Protein AF-A0A7D6Z0X8-F1 (afdb_monomer)

Secondary structure (DSSP, 8-state):
-----S-EEEEHHHHHHHHHHT--SEEEEE------HHHHHHH-SPPPPEEEEEE-SBTTTSSEEE-TT--EEE-HHHHHHHHHHT-TTS---PPP-

Mean predicted aligned error: 4.99 Å

Solvent-accessible surface area (backbone atoms only — not comparable to full-atom values): 6100 Å² total; per-residue (Å²): 135,88,72,76,74,79,74,46,74,41,46,46,70,56,52,51,49,41,59,73,74,60,58,45,22,60,46,79,43,85,58,92,85,82,75,55,76,72,49,56,72,68,59,81,60,86,76,77,62,57,24,31,46,43,71,74,25,45,43,92,78,28,36,26,10,49,45,99,85,58,46,83,33,63,31,71,72,50,47,54,54,41,55,75,74,57,54,81,89,58,91,81,76,83,86,78,134

Structure (mmCIF, N/CA/C/O backbone):
data_AF-A0A7D6Z0X8-F1
#
_entry.id   AF-A0A7D6Z0X8-F1
#
loop_
_atom_site.group_PDB
_atom_site.id
_atom_site.type_symbol
_atom_site.label_atom_id
_atom_site.label_alt_id
_atom_site.label_comp_id
_atom_site.label_asym_id
_atom_site.label_entity_id
_atom_site.label_seq_id
_atom_site.pdbx_PDB_ins_code
_atom_site.Cartn_x
_atom_site.Cartn_y
_atom_site.Cartn_z
_atom_site.occupancy
_atom_site.B_iso_or_equiv
_atom_site.auth_seq_id
_atom_site.auth_comp_id
_atom_site.auth_asym_id
_atom_site.auth_atom_id
_atom_site.pdbx_PDB_model_num
ATOM 1 N N . MET A 1 1 ? 13.963 17.928 9.088 1.00 40.84 1 MET A N 1
ATOM 2 C CA . MET A 1 1 ? 14.533 16.568 9.061 1.00 40.84 1 MET A CA 1
ATOM 3 C C . MET A 1 1 ? 13.412 15.693 8.537 1.00 40.84 1 MET A C 1
ATOM 5 O O . MET A 1 1 ? 12.514 15.378 9.299 1.00 40.84 1 MET A O 1
ATOM 9 N N . GLU A 1 2 ? 13.346 15.491 7.222 1.00 47.72 2 GLU A N 1
ATOM 10 C CA . GLU A 1 2 ? 12.235 14.753 6.606 1.00 47.72 2 GLU A CA 1
ATOM 11 C C . GLU A 1 2 ? 12.575 13.269 6.640 1.00 47.72 2 GLU A C 1
ATOM 13 O O . GLU A 1 2 ? 13.382 12.776 5.856 1.00 47.72 2 GLU A O 1
ATOM 18 N N . THR A 1 3 ? 12.048 12.566 7.633 1.00 44.00 3 THR A N 1
ATOM 19 C CA . THR A 1 3 ? 12.148 11.111 7.713 1.00 44.00 3 THR A CA 1
ATOM 20 C C . THR A 1 3 ? 11.095 10.508 6.790 1.00 44.00 3 THR A C 1
ATOM 22 O O . THR A 1 3 ? 9.906 10.614 7.062 1.00 44.00 3 THR A O 1
ATOM 25 N N . SER A 1 4 ? 11.523 9.872 5.697 1.00 59.34 4 SER A N 1
ATOM 26 C CA . SER A 1 4 ? 10.664 9.203 4.706 1.00 59.34 4 SER A CA 1
ATOM 27 C C . SER A 1 4 ? 10.198 7.807 5.149 1.00 59.34 4 SER A C 1
ATOM 29 O O . SER A 1 4 ? 10.003 6.929 4.309 1.00 59.34 4 SER A O 1
ATOM 31 N N . THR A 1 5 ? 10.091 7.567 6.457 1.00 68.44 5 THR A N 1
ATOM 32 C CA . THR A 1 5 ? 9.750 6.255 7.012 1.00 68.44 5 THR A CA 1
ATOM 33 C C . THR A 1 5 ? 8.403 6.334 7.718 1.00 68.44 5 THR A C 1
ATOM 35 O O . THR A 1 5 ? 8.242 7.206 8.573 1.00 68.44 5 THR A O 1
ATOM 38 N N . PRO A 1 6 ? 7.472 5.414 7.418 1.00 78.12 6 PRO A N 1
ATOM 39 C CA . PRO A 1 6 ? 7.592 4.284 6.491 1.00 78.12 6 PRO A CA 1
ATOM 40 C C . PRO A 1 6 ? 7.189 4.652 5.050 1.00 78.12 6 PRO A C 1
ATOM 42 O O . PRO A 1 6 ? 6.275 5.440 4.820 1.00 78.12 6 PRO A O 1
ATOM 45 N N . CYS A 1 7 ? 7.872 4.055 4.068 1.00 84.12 7 CYS A N 1
ATOM 46 C CA . CYS A 1 7 ? 7.556 4.185 2.645 1.00 84.12 7 CYS A CA 1
ATOM 47 C C . CYS A 1 7 ? 7.252 2.801 2.067 1.00 84.12 7 CYS A C 1
ATOM 49 O O . CYS A 1 7 ? 8.077 1.891 2.171 1.00 84.12 7 CYS A O 1
ATOM 51 N N . PHE A 1 8 ? 6.075 2.650 1.459 1.00 91.81 8 PHE A N 1
ATOM 52 C CA . PHE A 1 8 ? 5.622 1.396 0.864 1.00 91.81 8 PHE A CA 1
ATOM 53 C C . PHE A 1 8 ? 5.538 1.533 -0.649 1.00 91.81 8 PHE A C 1
ATOM 55 O O . PHE A 1 8 ? 5.013 2.514 -1.169 1.00 91.81 8 PHE A O 1
ATOM 62 N N . ILE A 1 9 ? 6.008 0.521 -1.368 1.00 93.94 9 ILE A N 1
ATOM 63 C CA . ILE A 1 9 ? 5.801 0.404 -2.810 1.00 93.94 9 ILE A CA 1
ATOM 64 C C . ILE A 1 9 ? 5.023 -0.870 -3.102 1.00 93.94 9 ILE A C 1
ATOM 66 O O . ILE A 1 9 ? 5.204 -1.893 -2.443 1.00 93.94 9 ILE A O 1
ATOM 70 N N . VAL A 1 10 ? 4.161 -0.797 -4.105 1.00 95.00 10 VAL A N 1
ATOM 71 C CA . VAL A 1 10 ? 3.393 -1.932 -4.619 1.00 95.00 10 VAL A CA 1
ATOM 72 C C . VAL A 1 10 ? 3.552 -1.994 -6.129 1.00 95.00 10 VAL A C 1
ATOM 74 O O . VAL A 1 10 ? 3.908 -1.000 -6.765 1.00 95.00 10 VAL A O 1
ATOM 77 N N . THR A 1 11 ? 3.294 -3.150 -6.729 1.00 95.38 11 THR A N 1
ATOM 78 C CA . THR A 1 11 ? 3.193 -3.224 -8.189 1.00 95.38 11 THR A CA 1
ATOM 79 C C . THR A 1 11 ? 1.966 -2.448 -8.665 1.00 95.38 11 THR A C 1
ATOM 81 O O . THR A 1 11 ? 0.963 -2.342 -7.951 1.00 95.38 11 THR A O 1
ATOM 84 N N . ARG A 1 12 ? 2.015 -1.924 -9.891 1.00 95.94 12 ARG A N 1
ATOM 85 C CA . ARG A 1 12 ? 0.885 -1.231 -10.523 1.00 95.94 12 ARG A CA 1
ATOM 86 C C . ARG A 1 12 ? -0.384 -2.084 -10.535 1.00 95.94 12 ARG A C 1
ATOM 88 O O . ARG A 1 12 ? -1.463 -1.570 -10.265 1.00 95.94 12 ARG A O 1
ATOM 95 N N . ASP A 1 13 ? -0.249 -3.383 -10.787 1.00 95.31 13 ASP A N 1
ATOM 96 C CA . ASP A 1 13 ? -1.383 -4.311 -10.791 1.00 95.31 13 ASP A CA 1
ATOM 97 C C . ASP A 1 13 ? -2.051 -4.419 -9.417 1.00 95.31 13 ASP A C 1
ATOM 99 O O . ASP A 1 13 ? -3.278 -4.465 -9.330 1.00 95.31 13 ASP A O 1
ATOM 103 N N . LEU A 1 14 ? -1.266 -4.432 -8.333 1.00 95.88 14 LEU A N 1
ATOM 104 C CA . LEU A 1 14 ? -1.813 -4.442 -6.979 1.00 95.88 14 LEU A CA 1
ATOM 105 C C . LEU A 1 14 ? -2.476 -3.101 -6.639 1.00 95.88 14 LEU A C 1
ATOM 107 O O . LEU A 1 14 ? -3.581 -3.108 -6.104 1.00 95.88 14 LEU A O 1
ATOM 111 N N . ALA A 1 15 ? -1.862 -1.970 -7.003 1.00 96.62 15 ALA A N 1
ATOM 112 C CA . ALA A 1 15 ? -2.467 -0.647 -6.828 1.00 96.62 15 ALA A CA 1
ATOM 113 C C . ALA A 1 15 ? -3.841 -0.556 -7.516 1.00 96.62 15 ALA A C 1
ATOM 115 O O . ALA A 1 15 ? -4.831 -0.214 -6.872 1.00 96.62 15 ALA A O 1
ATOM 116 N N . HIS A 1 16 ? -3.931 -0.967 -8.786 1.00 96.25 16 HIS A N 1
ATOM 117 C CA . HIS A 1 16 ? -5.204 -0.990 -9.508 1.00 96.25 16 HIS A CA 1
ATOM 118 C C . HIS A 1 16 ? -6.242 -1.898 -8.841 1.00 96.25 16 HIS A C 1
ATOM 120 O O . HIS A 1 16 ? -7.406 -1.523 -8.750 1.00 96.25 16 HIS A O 1
ATOM 126 N N . LYS A 1 17 ? -5.853 -3.085 -8.358 1.00 96.44 17 LYS A N 1
ATOM 127 C CA . LYS A 1 17 ? -6.787 -3.982 -7.657 1.00 96.44 17 LYS A CA 1
ATOM 128 C C . LYS A 1 17 ? -7.317 -3.361 -6.365 1.00 96.44 17 LYS A C 1
ATOM 130 O O . LYS A 1 17 ? -8.512 -3.460 -6.102 1.00 96.44 17 LYS A O 1
ATOM 135 N N . ILE A 1 18 ? -6.448 -2.710 -5.589 1.00 96.56 18 ILE A N 1
ATOM 136 C CA . ILE A 1 18 ? -6.827 -1.992 -4.364 1.00 96.56 18 ILE A CA 1
ATOM 137 C C . ILE A 1 18 ? -7.880 -0.919 -4.686 1.00 96.56 18 ILE A C 1
ATOM 139 O O . ILE A 1 18 ? -8.922 -0.861 -4.030 1.00 96.56 18 ILE A O 1
ATOM 143 N N . GLU A 1 19 ? -7.649 -0.124 -5.735 1.00 95.88 19 GLU A N 1
ATOM 144 C CA . GLU A 1 19 ? -8.580 0.915 -6.194 1.00 95.88 19 GLU A CA 1
ATOM 145 C C . GLU A 1 19 ? -9.903 0.331 -6.713 1.00 95.88 19 GLU A C 1
ATOM 147 O O . GLU A 1 19 ? -10.973 0.840 -6.384 1.00 95.88 19 GLU A O 1
ATOM 152 N N . GLN A 1 20 ? -9.856 -0.761 -7.483 1.00 96.19 20 GLN A N 1
ATOM 153 C CA . GLN A 1 20 ? -11.047 -1.423 -8.032 1.00 96.19 20 GLN A CA 1
ATOM 154 C C . GLN A 1 20 ? -11.950 -2.028 -6.953 1.00 96.19 20 GLN A C 1
ATOM 156 O O . GLN A 1 20 ? -13.172 -1.985 -7.088 1.00 96.19 20 GLN A O 1
ATOM 161 N N . ILE A 1 21 ? -11.362 -2.591 -5.894 1.00 95.25 21 ILE A N 1
ATOM 162 C CA . ILE A 1 21 ? -12.100 -3.128 -4.740 1.00 95.25 21 ILE A CA 1
ATOM 163 C C . ILE A 1 21 ? -12.630 -1.988 -3.852 1.00 95.25 21 ILE A C 1
ATOM 165 O O . ILE A 1 21 ? -13.579 -2.185 -3.092 1.00 95.25 21 ILE A O 1
ATOM 169 N N . GLY A 1 22 ? -12.060 -0.785 -3.975 1.00 95.75 22 GLY A N 1
ATOM 170 C CA . GLY A 1 22 ? -12.463 0.392 -3.211 1.00 95.75 22 GLY A CA 1
ATOM 171 C C . GLY A 1 22 ? -11.970 0.362 -1.766 1.00 95.75 22 GLY A C 1
ATOM 172 O O . GLY A 1 22 ? -12.682 0.820 -0.874 1.00 95.75 22 GLY A O 1
ATOM 173 N N . LEU A 1 23 ? -10.782 -0.203 -1.524 1.00 96.31 23 LEU A N 1
ATOM 174 C CA . LEU A 1 23 ? -10.168 -0.196 -0.195 1.00 96.31 23 LEU A CA 1
ATOM 175 C C . LEU A 1 23 ? -9.665 1.212 0.153 1.00 96.31 23 LEU A C 1
ATOM 177 O O . LEU A 1 23 ? -8.973 1.853 -0.641 1.00 96.31 23 LEU A O 1
ATOM 181 N N . GLY A 1 24 ? -10.014 1.694 1.344 1.00 95.25 24 GLY A N 1
ATOM 182 C CA . GLY A 1 24 ? -9.714 3.054 1.791 1.00 95.25 24 GLY A CA 1
ATOM 183 C C . GLY A 1 24 ? -8.377 3.203 2.523 1.00 95.25 24 GLY A C 1
ATOM 184 O O . GLY A 1 24 ? -7.809 2.249 3.043 1.00 95.25 24 GLY A O 1
ATOM 185 N N . GLY A 1 25 ? -7.895 4.442 2.636 1.00 95.31 25 GLY A N 1
ATOM 186 C CA . GLY A 1 25 ? -6.730 4.772 3.468 1.00 95.31 25 GLY A CA 1
ATOM 187 C C . GLY A 1 25 ? -5.369 4.670 2.777 1.00 95.31 25 GLY A C 1
ATOM 188 O O . GLY A 1 25 ? -4.336 4.814 3.434 1.00 95.31 25 GLY A O 1
ATOM 189 N N . ALA A 1 26 ? -5.351 4.480 1.457 1.00 95.12 26 ALA A N 1
ATOM 190 C CA . ALA A 1 26 ? -4.145 4.541 0.642 1.00 95.12 26 ALA A CA 1
ATOM 191 C C . ALA A 1 26 ? -4.367 5.358 -0.640 1.00 95.12 26 ALA A C 1
ATOM 193 O O . ALA A 1 26 ? -5.437 5.314 -1.244 1.00 95.12 26 ALA A O 1
ATOM 194 N N . HIS A 1 27 ? -3.327 6.070 -1.071 1.00 94.31 27 HIS A N 1
ATOM 195 C CA . HIS A 1 27 ? -3.229 6.713 -2.380 1.00 94.31 27 HIS A CA 1
ATOM 196 C C . HIS A 1 27 ? -1.992 6.221 -3.124 1.00 94.31 27 HIS A C 1
ATOM 198 O O . HIS A 1 27 ? -0.969 5.925 -2.508 1.00 94.31 27 HIS A O 1
ATOM 204 N N . PHE A 1 28 ? -2.073 6.188 -4.453 1.00 95.88 28 PHE A N 1
ATOM 205 C CA . PHE A 1 28 ? -1.002 5.677 -5.299 1.00 95.88 28 PHE A CA 1
ATOM 206 C C . PHE A 1 28 ? -0.427 6.760 -6.196 1.00 95.88 28 PHE A C 1
ATOM 208 O O . PHE A 1 28 ? -1.124 7.306 -7.049 1.00 95.88 28 PHE A O 1
ATOM 215 N N . ASP A 1 29 ? 0.868 7.010 -6.058 1.00 95.06 29 ASP A N 1
ATOM 216 C CA . ASP A 1 29 ? 1.602 7.986 -6.865 1.00 95.06 29 ASP A CA 1
ATOM 217 C C . ASP A 1 29 ? 2.712 7.309 -7.674 1.00 95.06 29 ASP A C 1
ATOM 219 O O . ASP A 1 29 ? 3.041 6.136 -7.446 1.00 95.06 29 ASP A O 1
ATOM 223 N N . ASP A 1 30 ? 3.277 8.037 -8.628 1.00 94.00 30 ASP A N 1
ATOM 224 C CA . ASP A 1 30 ? 4.416 7.566 -9.404 1.00 94.00 30 ASP A CA 1
ATOM 225 C C . ASP A 1 30 ? 5.687 7.547 -8.541 1.00 94.00 30 ASP A C 1
ATOM 227 O O . ASP A 1 30 ? 5.884 8.363 -7.636 1.00 94.00 30 ASP A O 1
ATOM 231 N N . VAL A 1 31 ? 6.565 6.582 -8.814 1.00 92.38 31 VAL A N 1
ATOM 232 C CA . VAL A 1 31 ? 7.849 6.427 -8.126 1.00 92.38 31 VAL A CA 1
ATOM 233 C C . VAL A 1 31 ? 8.961 6.212 -9.142 1.00 92.38 31 VAL A C 1
ATOM 235 O O . VAL A 1 31 ? 8.794 5.492 -10.123 1.00 92.38 31 VAL A O 1
ATOM 238 N N . SER A 1 32 ? 10.110 6.841 -8.900 1.00 89.25 32 SER A N 1
ATOM 239 C CA . SER A 1 32 ? 11.318 6.585 -9.681 1.00 89.25 32 SER A CA 1
ATOM 240 C C . SER A 1 32 ? 12.060 5.398 -9.082 1.00 89.25 32 SER A C 1
ATOM 242 O O . SER A 1 32 ? 12.418 5.421 -7.903 1.00 89.25 32 SER A O 1
ATOM 244 N N . VAL A 1 33 ? 12.280 4.363 -9.890 1.00 87.44 33 VAL A N 1
ATOM 245 C CA . VAL A 1 33 ? 13.019 3.163 -9.493 1.00 87.44 33 VAL A CA 1
ATOM 246 C C . VAL A 1 33 ? 14.320 3.124 -10.271 1.00 87.44 33 VAL A C 1
ATOM 248 O O . VAL A 1 33 ? 14.322 3.148 -11.500 1.00 87.44 33 VAL A O 1
ATOM 251 N N . SER A 1 34 ? 15.428 3.048 -9.545 1.00 87.44 34 SER A N 1
ATOM 252 C CA . SER A 1 34 ? 16.749 2.812 -10.107 1.00 87.44 34 SER A CA 1
ATOM 253 C C . SER A 1 34 ? 17.336 1.538 -9.519 1.00 87.44 34 SER A C 1
ATOM 255 O O . SER A 1 34 ? 17.119 1.202 -8.353 1.00 87.44 34 SER A O 1
ATOM 257 N N . MET A 1 35 ? 18.072 0.811 -10.351 1.00 86.75 35 MET A N 1
ATOM 258 C CA . MET A 1 35 ? 18.853 -0.342 -9.930 1.00 86.75 35 MET A CA 1
ATOM 259 C C . MET A 1 35 ? 20.321 0.059 -9.827 1.00 86.75 35 MET A C 1
ATOM 261 O O . MET A 1 35 ? 20.790 0.955 -10.529 1.00 86.75 35 MET A O 1
ATOM 265 N N . SER A 1 36 ? 21.059 -0.593 -8.931 1.00 89.56 36 SER A N 1
ATOM 266 C CA . SER A 1 36 ? 22.516 -0.533 -8.995 1.00 89.56 36 SER A CA 1
ATOM 267 C C . SER A 1 36 ? 23.011 -1.368 -10.183 1.00 89.56 36 SER A C 1
ATOM 269 O O . SER A 1 36 ? 22.339 -2.332 -10.559 1.00 89.56 36 SER A O 1
ATOM 271 N N . PRO A 1 37 ? 24.207 -1.086 -10.730 1.00 88.69 37 PRO A N 1
ATOM 272 C CA . PRO A 1 37 ? 24.766 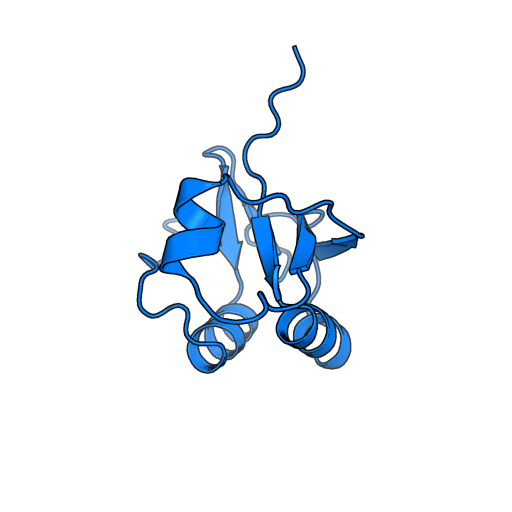-1.876 -11.830 1.00 88.69 37 PRO A CA 1
ATOM 273 C C . PRO A 1 37 ? 24.807 -3.384 -11.532 1.00 88.69 37 PRO A C 1
ATOM 275 O O . PRO A 1 37 ? 24.479 -4.208 -12.377 1.00 88.69 37 PRO A O 1
ATOM 278 N N . GLN A 1 38 ? 25.123 -3.755 -10.288 1.00 90.38 38 GLN A N 1
ATOM 279 C CA . GLN A 1 38 ? 25.160 -5.154 -9.853 1.00 90.38 38 GLN A CA 1
ATOM 280 C C . GLN A 1 38 ? 23.771 -5.811 -9.867 1.00 90.38 38 GLN A C 1
ATOM 282 O O . GLN A 1 38 ? 23.651 -7.002 -10.143 1.00 90.38 38 GLN A O 1
ATOM 287 N N . ALA A 1 39 ? 22.718 -5.052 -9.552 1.00 86.94 39 ALA A N 1
ATOM 288 C CA . ALA A 1 39 ? 21.351 -5.556 -9.604 1.00 86.94 39 ALA A CA 1
ATOM 289 C C . ALA A 1 39 ? 20.883 -5.749 -11.053 1.00 86.94 39 ALA A C 1
ATOM 291 O O . ALA A 1 39 ? 20.220 -6.744 -11.335 1.00 86.94 39 ALA A O 1
ATOM 292 N N . GLU A 1 40 ? 21.272 -4.861 -11.972 1.00 85.75 40 GLU A N 1
ATOM 293 C CA . GLU A 1 40 ? 20.967 -5.001 -13.403 1.00 85.75 40 GLU A CA 1
ATOM 294 C C . GLU A 1 40 ? 21.569 -6.284 -13.995 1.00 85.75 40 GLU A C 1
ATOM 296 O O . GLU A 1 40 ? 20.873 -7.028 -14.688 1.00 85.75 40 GLU A O 1
ATOM 301 N N . GLU A 1 41 ? 22.826 -6.590 -13.657 1.00 87.75 41 GLU A N 1
ATOM 302 C CA . GLU A 1 41 ? 23.506 -7.820 -14.090 1.00 87.75 41 GLU A CA 1
ATOM 303 C C . GLU A 1 41 ? 22.842 -9.090 -13.534 1.00 87.75 41 GLU A C 1
ATOM 305 O O . GLU A 1 41 ? 22.786 -10.114 -14.216 1.00 87.75 41 GLU A O 1
ATOM 310 N N . MET A 1 42 ? 22.329 -9.033 -12.302 1.00 90.62 42 MET A N 1
ATOM 311 C CA . MET A 1 42 ? 21.746 -10.188 -11.616 1.00 90.62 42 MET A CA 1
ATOM 312 C C . MET A 1 42 ? 20.282 -10.444 -11.996 1.00 90.62 42 MET A C 1
ATOM 314 O O . MET A 1 42 ? 19.866 -11.600 -12.072 1.00 90.62 42 MET A O 1
ATOM 318 N N . ILE A 1 43 ? 19.483 -9.389 -12.185 1.00 83.69 43 ILE A N 1
ATOM 319 C CA . ILE A 1 43 ? 18.022 -9.512 -12.290 1.00 83.69 43 ILE A CA 1
ATOM 320 C C . ILE A 1 43 ? 17.581 -9.940 -13.691 1.00 83.69 43 ILE A C 1
ATOM 322 O O . ILE A 1 43 ? 16.561 -10.611 -13.794 1.00 83.69 43 ILE A O 1
ATOM 326 N N . GLY A 1 44 ? 18.334 -9.644 -14.758 1.00 78.38 44 GLY A N 1
ATOM 327 C CA . GLY A 1 44 ? 18.171 -10.241 -16.102 1.00 78.38 44 GLY A CA 1
ATOM 328 C C . GLY A 1 44 ? 16.794 -10.100 -16.785 1.00 78.38 44 GLY A C 1
ATOM 329 O O . GLY A 1 44 ? 16.621 -10.529 -17.925 1.00 78.38 44 GLY A O 1
ATOM 330 N N . THR A 1 45 ? 15.811 -9.505 -16.113 1.00 82.44 45 THR A N 1
ATOM 331 C CA . THR A 1 45 ? 14.416 -9.349 -16.531 1.00 82.44 45 THR A CA 1
ATOM 332 C C . THR A 1 45 ? 13.932 -7.950 -16.186 1.00 82.44 45 THR A C 1
ATOM 334 O O . THR A 1 45 ? 14.428 -7.331 -15.245 1.00 82.44 45 THR A O 1
ATOM 337 N N . ALA A 1 46 ? 12.939 -7.458 -16.926 1.00 82.62 46 ALA A N 1
ATOM 338 C CA . ALA A 1 46 ? 12.309 -6.185 -16.609 1.00 82.62 46 ALA A CA 1
ATOM 339 C C . ALA A 1 46 ? 11.664 -6.233 -15.214 1.00 82.62 46 ALA A C 1
ATOM 341 O O . ALA A 1 46 ? 10.953 -7.183 -14.880 1.00 82.62 46 ALA A O 1
ATOM 342 N N . LEU A 1 47 ? 11.902 -5.192 -14.415 1.00 85.50 47 LEU A N 1
ATOM 343 C CA . LEU A 1 47 ? 11.169 -4.993 -13.171 1.00 85.50 47 LEU A CA 1
ATOM 344 C C . LEU A 1 47 ? 9.695 -4.690 -13.478 1.00 85.50 47 LEU A C 1
ATOM 346 O O . LEU A 1 47 ? 9.403 -4.071 -14.506 1.00 85.50 47 LEU A O 1
ATOM 350 N N . PRO A 1 48 ? 8.763 -5.082 -12.593 1.00 89.31 48 PRO A N 1
ATOM 351 C CA . PRO A 1 48 ? 7.384 -4.643 -12.722 1.00 89.31 48 PRO A CA 1
ATOM 352 C C . PRO A 1 48 ? 7.300 -3.118 -12.584 1.00 89.31 48 PRO A C 1
ATOM 354 O O . PRO A 1 48 ? 8.170 -2.479 -11.991 1.00 89.31 48 PRO A O 1
ATOM 357 N N . GLU A 1 49 ? 6.226 -2.533 -13.104 1.00 93.38 49 GLU A N 1
ATOM 358 C CA . GLU A 1 49 ? 5.916 -1.132 -12.831 1.00 93.38 49 GLU A CA 1
ATOM 359 C C . GLU A 1 49 ? 5.513 -0.981 -11.361 1.00 93.38 49 GLU A C 1
ATOM 361 O O . GLU A 1 49 ? 4.632 -1.694 -10.869 1.00 93.38 49 GLU A O 1
ATOM 366 N N . TRP A 1 50 ? 6.160 -0.053 -10.661 1.00 94.75 50 TRP A N 1
ATOM 367 C CA . TRP A 1 50 ? 5.936 0.206 -9.242 1.00 94.75 50 TRP A CA 1
ATOM 368 C C . TRP A 1 50 ? 5.121 1.478 -9.038 1.00 94.75 50 TRP A C 1
ATOM 370 O O . TRP A 1 50 ? 5.199 2.423 -9.822 1.00 94.75 50 TRP A O 1
ATOM 380 N N . ARG A 1 51 ? 4.362 1.513 -7.946 1.00 96.62 51 ARG A N 1
ATOM 381 C CA . ARG A 1 51 ? 3.626 2.681 -7.464 1.00 96.62 51 ARG A CA 1
ATOM 382 C C . ARG A 1 51 ? 3.956 2.915 -6.003 1.00 96.62 51 ARG A C 1
ATOM 384 O O . ARG A 1 51 ? 4.061 1.967 -5.222 1.00 96.62 51 ARG A O 1
ATOM 391 N N . TRP A 1 52 ? 4.100 4.181 -5.631 1.00 95.25 52 TRP A N 1
ATOM 392 C CA . TRP A 1 52 ? 4.237 4.565 -4.235 1.00 95.25 52 TRP A CA 1
ATOM 393 C C . TRP A 1 52 ? 2.871 4.495 -3.562 1.00 95.25 52 TRP A C 1
ATOM 395 O O . TRP A 1 52 ? 1.960 5.228 -3.936 1.00 95.25 52 TRP A O 1
ATOM 405 N N . MET A 1 53 ? 2.742 3.628 -2.560 1.00 95.19 53 MET A N 1
ATOM 406 C CA . MET A 1 53 ? 1.580 3.555 -1.686 1.00 95.19 53 MET A CA 1
ATOM 407 C C . MET A 1 53 ? 1.747 4.528 -0.514 1.00 95.19 53 MET A C 1
ATOM 409 O O . MET A 1 53 ? 2.529 4.303 0.413 1.00 95.19 53 MET A O 1
ATOM 413 N N . LYS A 1 54 ? 1.001 5.628 -0.569 1.00 93.44 54 LYS A N 1
ATOM 414 C CA . LYS A 1 54 ? 0.931 6.660 0.466 1.00 93.44 54 LYS A CA 1
ATOM 415 C C . LYS A 1 54 ? -0.235 6.358 1.390 1.00 93.44 54 LYS A C 1
ATOM 417 O O . LYS A 1 54 ? -1.387 6.420 0.968 1.00 93.44 54 LYS A O 1
ATOM 422 N N . LEU A 1 55 ? 0.063 6.046 2.644 1.00 93.31 55 LEU A N 1
ATOM 423 C CA . LEU A 1 55 ? -0.958 5.783 3.651 1.00 93.31 55 LEU A CA 1
ATOM 424 C C . LEU A 1 55 ? -1.563 7.109 4.113 1.00 93.31 55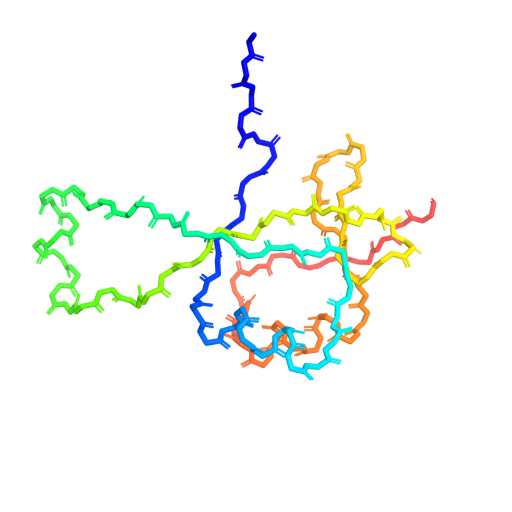 LEU A C 1
ATOM 426 O O . LEU A 1 55 ? -0.850 8.007 4.557 1.00 93.31 55 LEU A O 1
ATOM 430 N N . THR A 1 56 ? -2.877 7.235 3.965 1.00 92.81 56 THR A N 1
ATOM 431 C CA . THR A 1 56 ? -3.662 8.412 4.372 1.00 92.81 56 THR A CA 1
ATOM 432 C C . THR A 1 56 ? -4.756 8.067 5.374 1.00 92.81 56 THR A C 1
ATOM 434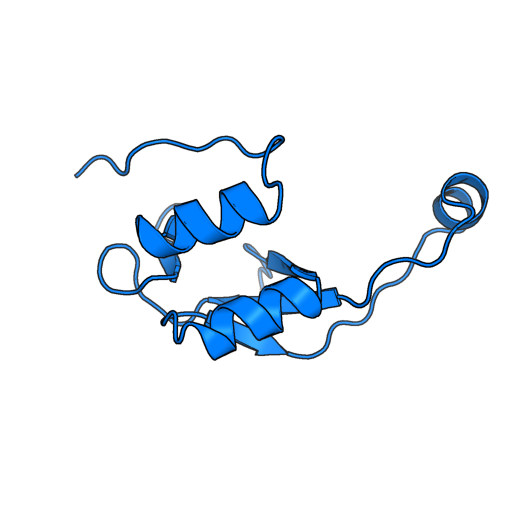 O O . THR A 1 56 ? -5.358 8.968 5.955 1.00 92.81 56 THR A O 1
ATOM 437 N N . GLY A 1 57 ? -5.023 6.775 5.573 1.00 91.62 57 GLY A N 1
ATOM 438 C CA . GLY A 1 57 ? -5.983 6.279 6.544 1.00 91.62 57 GLY A CA 1
ATOM 439 C C . GLY A 1 57 ? -5.398 6.146 7.943 1.00 91.62 57 GLY A C 1
ATOM 440 O O . GLY A 1 57 ? -4.186 6.221 8.161 1.00 91.62 57 GLY A O 1
ATOM 441 N N . ARG A 1 58 ? -6.292 5.928 8.906 1.00 91.81 58 ARG A N 1
ATOM 442 C CA . ARG A 1 58 ? -5.938 5.688 10.306 1.00 91.81 58 ARG A CA 1
ATOM 443 C C . ARG A 1 58 ? -6.033 4.198 10.621 1.00 91.81 58 ARG A C 1
ATOM 445 O O . ARG A 1 58 ? -7.011 3.551 10.240 1.00 91.81 58 ARG A O 1
ATOM 452 N N . ALA A 1 59 ? -5.036 3.676 11.336 1.00 92.25 59 ALA A N 1
ATOM 453 C CA . ALA A 1 59 ? -5.055 2.313 11.856 1.00 92.25 59 ALA A CA 1
ATOM 454 C C . ALA A 1 59 ? -6.347 2.037 12.649 1.00 92.25 59 ALA A C 1
ATOM 456 O O . ALA A 1 59 ? -6.774 2.859 13.458 1.00 92.25 59 ALA A O 1
ATOM 457 N N . GLY A 1 60 ? -6.985 0.894 12.386 1.00 89.94 60 GLY A N 1
ATOM 458 C CA . GLY A 1 60 ? -8.235 0.483 13.037 1.00 89.94 60 GLY A CA 1
ATOM 459 C C . GLY A 1 60 ? -9.515 1.160 12.521 1.00 89.94 60 GLY A C 1
ATOM 460 O O . GLY A 1 60 ? -10.603 0.716 12.875 1.00 89.94 60 GLY A O 1
ATOM 461 N N . GLU A 1 61 ? -9.417 2.189 11.671 1.00 92.31 61 GLU A N 1
ATOM 462 C CA . GLU A 1 61 ? -10.581 2.860 11.060 1.00 92.31 61 GLU A CA 1
ATOM 463 C C . GLU A 1 61 ? -10.652 2.652 9.539 1.00 92.31 61 GLU A C 1
ATOM 465 O O . GLU A 1 61 ? -11.733 2.465 8.985 1.00 92.31 61 GLU A O 1
ATOM 470 N N . SER A 1 62 ? -9.509 2.711 8.850 1.00 95.38 62 SER A N 1
ATOM 471 C CA . SER A 1 62 ? -9.390 2.538 7.394 1.00 95.38 62 SER A CA 1
ATOM 472 C C . SER A 1 62 ? -8.848 1.153 7.029 1.00 95.38 62 SER A C 1
ATOM 474 O O . SER A 1 62 ? -8.226 0.495 7.859 1.00 95.38 62 SER A O 1
ATOM 476 N N . ASP A 1 63 ? -9.025 0.726 5.771 1.00 96.62 63 ASP A N 1
ATOM 477 C CA . ASP A 1 63 ? -8.463 -0.549 5.291 1.00 96.62 63 ASP A CA 1
ATOM 478 C C . ASP A 1 63 ? -6.934 -0.563 5.293 1.00 96.62 63 ASP A C 1
ATOM 480 O O . ASP A 1 63 ? -6.337 -1.626 5.422 1.00 96.62 63 ASP A O 1
ATOM 484 N N . PHE A 1 64 ? -6.318 0.610 5.162 1.00 96.44 64 PHE A N 1
ATOM 485 C CA . PHE A 1 64 ? -4.888 0.821 5.316 1.00 96.44 64 PHE A CA 1
ATOM 486 C C . PHE A 1 64 ? -4.629 2.018 6.231 1.00 96.44 64 PHE A C 1
ATOM 488 O O . PHE A 1 64 ? -5.232 3.082 6.067 1.00 96.44 64 PHE A O 1
ATOM 495 N N . GLY A 1 65 ? -3.698 1.870 7.168 1.00 94.00 65 GLY A N 1
ATOM 496 C CA . GLY A 1 65 ? -3.265 2.955 8.038 1.00 94.00 65 GLY A CA 1
ATOM 497 C C . GLY A 1 65 ? -1.922 2.680 8.699 1.00 94.00 65 GLY A C 1
ATOM 498 O O . GLY A 1 65 ? -1.408 1.563 8.657 1.00 94.00 65 GLY A O 1
ATOM 499 N N . LEU A 1 66 ? -1.359 3.724 9.301 1.00 91.81 66 LEU A N 1
ATOM 500 C CA . LEU A 1 66 ? -0.191 3.617 10.172 1.00 91.81 66 LEU A CA 1
ATOM 501 C C . LEU A 1 66 ? -0.613 3.734 11.626 1.00 91.81 66 LEU A C 1
ATOM 503 O O . LEU A 1 66 ? -1.461 4.569 11.953 1.00 91.81 66 LEU A O 1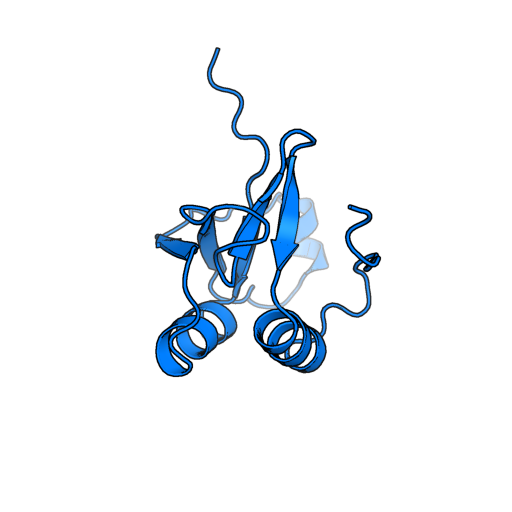
ATOM 507 N N . ASP A 1 67 ? -0.017 2.901 12.470 1.00 89.50 67 ASP A N 1
ATOM 508 C CA . ASP A 1 67 ? -0.042 3.102 13.913 1.00 89.50 67 ASP A CA 1
ATOM 509 C C . ASP A 1 67 ? 1.109 4.017 14.373 1.00 89.50 67 ASP A C 1
ATOM 511 O O . ASP A 1 67 ? 1.950 4.460 13.582 1.00 89.50 67 ASP A O 1
ATOM 515 N N . ASP A 1 68 ? 1.137 4.308 15.673 1.00 87.31 68 ASP A N 1
ATOM 516 C CA . ASP A 1 68 ? 2.149 5.171 16.293 1.00 87.31 68 ASP A CA 1
ATOM 517 C C . ASP A 1 68 ? 3.562 4.555 16.268 1.00 87.31 68 ASP A C 1
ATOM 519 O O . ASP A 1 68 ? 4.558 5.267 16.409 1.00 87.31 68 ASP A O 1
ATOM 523 N N . GLU A 1 69 ? 3.662 3.239 16.062 1.00 88.31 69 GLU A N 1
ATOM 524 C CA . GLU A 1 69 ? 4.920 2.501 15.915 1.00 88.31 69 GLU A CA 1
ATOM 525 C C . GLU A 1 69 ? 5.354 2.365 14.441 1.00 88.31 69 GLU A C 1
ATOM 527 O O . GLU A 1 69 ? 6.369 1.728 14.147 1.00 88.31 69 GLU A O 1
ATOM 532 N N . LEU A 1 70 ? 4.645 3.030 13.517 1.00 87.88 70 LEU A N 1
ATOM 533 C CA . LEU A 1 70 ? 4.883 3.029 12.071 1.00 87.88 70 LEU A CA 1
ATOM 534 C C . LEU A 1 70 ? 4.677 1.660 11.402 1.00 87.88 70 LEU A C 1
ATOM 536 O O . LEU A 1 70 ? 5.176 1.432 10.291 1.00 87.88 70 LEU A O 1
ATOM 540 N N . TYR A 1 71 ? 3.923 0.756 12.029 1.00 90.06 71 TYR A N 1
ATOM 541 C CA . TYR A 1 71 ? 3.475 -0.470 11.386 1.00 90.06 71 TYR A CA 1
ATOM 542 C C . TYR A 1 71 ? 2.298 -0.198 10.458 1.00 90.06 71 TYR A C 1
ATOM 544 O O . TYR A 1 71 ? 1.400 0.597 10.736 1.00 90.06 71 TYR A O 1
ATOM 552 N N . LEU A 1 72 ? 2.303 -0.918 9.337 1.00 92.88 72 LEU A N 1
ATOM 553 C CA . LEU A 1 72 ? 1.162 -0.980 8.443 1.00 92.88 72 LEU A CA 1
ATOM 554 C C . LEU A 1 72 ? 0.066 -1.824 9.101 1.00 92.88 72 LEU A C 1
ATOM 556 O O . LEU A 1 72 ? 0.206 -3.041 9.230 1.00 92.88 72 LEU A O 1
ATOM 560 N N . VAL A 1 73 ? -1.029 -1.169 9.467 1.00 94.88 73 VAL A N 1
ATOM 561 C CA . VAL A 1 73 ? -2.250 -1.807 9.955 1.00 94.88 73 VAL A CA 1
ATOM 562 C C . VAL A 1 73 ? -3.239 -1.887 8.803 1.00 94.88 73 VAL A C 1
ATOM 564 O O . VAL A 1 73 ? -3.452 -0.904 8.087 1.00 94.88 73 VAL A O 1
ATOM 567 N N . ILE A 1 74 ? -3.831 -3.065 8.625 1.00 95.69 74 ILE A N 1
ATOM 568 C CA . ILE A 1 74 ? -4.758 -3.351 7.533 1.00 95.69 74 ILE A CA 1
ATOM 569 C C . ILE A 1 74 ? -6.022 -4.038 8.030 1.00 95.69 74 ILE A C 1
ATOM 571 O O . ILE A 1 74 ? -5.993 -4.723 9.050 1.00 95.69 74 ILE A O 1
ATOM 575 N N . SER A 1 75 ? -7.120 -3.869 7.299 1.00 96.25 75 SER A N 1
ATOM 576 C CA . SER A 1 75 ? -8.342 -4.646 7.516 1.00 96.25 75 SER A CA 1
ATOM 577 C C . SER A 1 75 ? -8.215 -6.074 6.974 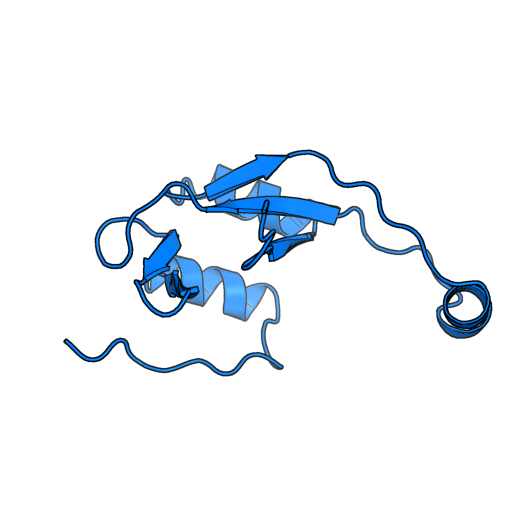1.00 96.25 75 SER A C 1
ATOM 579 O O . SER A 1 75 ? -7.371 -6.357 6.120 1.00 96.25 75 SER A O 1
ATOM 581 N N . ASP A 1 76 ? -9.118 -6.961 7.396 1.00 95.12 76 ASP A N 1
ATOM 582 C CA . ASP A 1 76 ? -9.157 -8.354 6.928 1.00 95.12 76 ASP A CA 1
ATOM 583 C C . ASP A 1 76 ? -9.271 -8.454 5.400 1.00 95.12 76 ASP A C 1
ATOM 585 O O . ASP A 1 76 ? -8.529 -9.191 4.758 1.00 95.12 76 ASP A O 1
ATOM 589 N N . ARG A 1 77 ? -10.129 -7.633 4.779 1.00 95.50 77 ARG A N 1
ATOM 590 C CA . ARG A 1 77 ? -10.290 -7.623 3.313 1.00 95.50 77 ARG A CA 1
ATOM 591 C C . ARG A 1 77 ? -9.028 -7.170 2.574 1.00 95.50 77 ARG A C 1
ATOM 593 O O . ARG A 1 77 ? -8.771 -7.6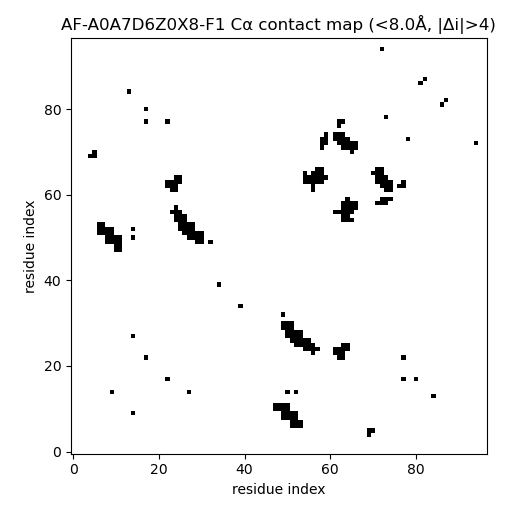12 1.456 1.00 95.50 77 ARG A O 1
ATOM 600 N N . ALA A 1 78 ? -8.260 -6.261 3.174 1.00 95.69 78 ALA A N 1
ATOM 601 C CA . ALA A 1 78 ? -6.992 -5.817 2.620 1.00 95.69 78 ALA A CA 1
ATOM 602 C C . ALA A 1 78 ? -5.938 -6.917 2.781 1.00 95.69 78 ALA A C 1
ATOM 604 O O . ALA A 1 78 ? -5.177 -7.169 1.847 1.00 95.69 78 ALA A O 1
ATOM 605 N N . LEU A 1 79 ? -5.935 -7.620 3.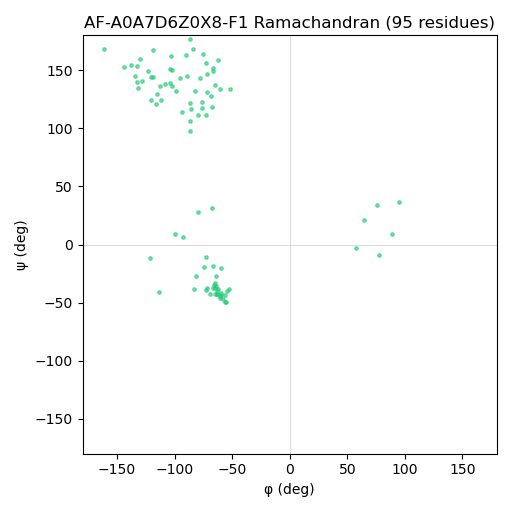917 1.00 95.12 79 LEU A N 1
ATOM 606 C CA . LEU A 1 79 ? -5.080 -8.781 4.141 1.00 95.12 79 LEU A CA 1
ATOM 607 C C . LEU A 1 79 ? -5.357 -9.896 3.125 1.00 95.12 79 LEU A C 1
ATOM 609 O O . LEU A 1 79 ? -4.399 -10.395 2.535 1.00 95.12 79 LEU A O 1
ATOM 613 N N . ASP A 1 80 ? -6.621 -10.235 2.866 1.00 94.88 80 ASP A N 1
ATOM 614 C CA . ASP A 1 80 ? -7.010 -11.250 1.876 1.00 94.88 80 ASP A CA 1
ATOM 615 C C . ASP A 1 80 ? -6.430 -10.925 0.489 1.00 94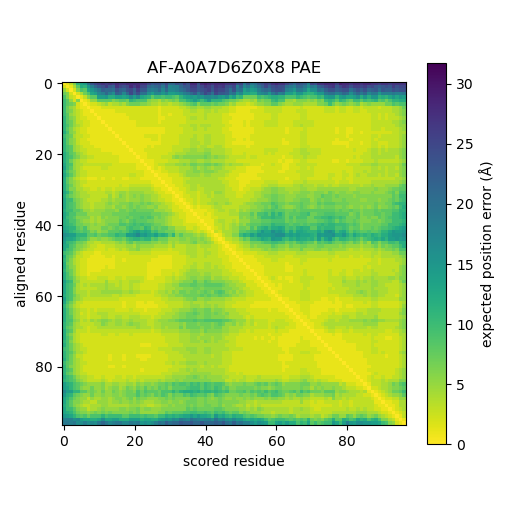.88 80 ASP A C 1
ATOM 617 O O . ASP A 1 80 ? -5.735 -11.743 -0.122 1.00 94.88 80 ASP A O 1
ATOM 621 N N . LEU A 1 81 ? -6.611 -9.682 0.025 1.00 95.12 81 LEU A N 1
ATOM 622 C CA . LEU A 1 81 ? -6.054 -9.214 -1.247 1.00 95.12 81 LEU A CA 1
ATOM 623 C C . LEU A 1 81 ? -4.521 -9.303 -1.278 1.00 95.12 81 LEU A C 1
ATOM 625 O O . LEU A 1 81 ? -3.932 -9.710 -2.283 1.00 95.12 81 LEU A O 1
ATOM 629 N N . LEU A 1 82 ? -3.850 -8.908 -0.193 1.00 93.31 82 LEU A N 1
ATOM 630 C CA . LEU A 1 82 ? -2.392 -8.971 -0.116 1.00 93.31 82 LEU A CA 1
ATOM 631 C C . LEU A 1 82 ? -1.886 -10.420 -0.109 1.00 93.31 82 LEU A C 1
ATOM 633 O O . LEU A 1 82 ? -0.861 -10.720 -0.730 1.00 93.31 82 LEU A O 1
ATOM 637 N N . GLN A 1 83 ? -2.597 -11.336 0.551 1.00 93.12 83 GLN A N 1
ATOM 638 C CA . GLN A 1 83 ? -2.269 -12.762 0.543 1.00 93.12 83 GLN A CA 1
ATOM 639 C C . GLN A 1 83 ? -2.376 -13.350 -0.868 1.00 93.12 83 GLN A C 1
ATOM 641 O O . GLN A 1 83 ? -1.458 -14.055 -1.302 1.00 93.12 83 GLN A O 1
ATOM 646 N N . GLU A 1 84 ? -3.422 -12.996 -1.618 1.00 91.62 84 GLU A N 1
ATOM 647 C CA . GLU A 1 84 ? -3.562 -13.354 -3.034 1.00 91.62 84 GLU A CA 1
ATOM 648 C C . GLU A 1 84 ? -2.442 -12.760 -3.900 1.00 91.62 84 GLU A C 1
ATOM 650 O O . GLU A 1 84 ? -1.926 -13.425 -4.802 1.00 91.62 84 GLU A O 1
ATOM 655 N N . ALA A 1 85 ? -2.022 -11.527 -3.602 1.00 90.62 85 ALA A N 1
ATOM 656 C CA . ALA A 1 85 ? -0.913 -10.850 -4.276 1.00 90.62 85 ALA A CA 1
ATOM 657 C C . ALA A 1 85 ? 0.472 -11.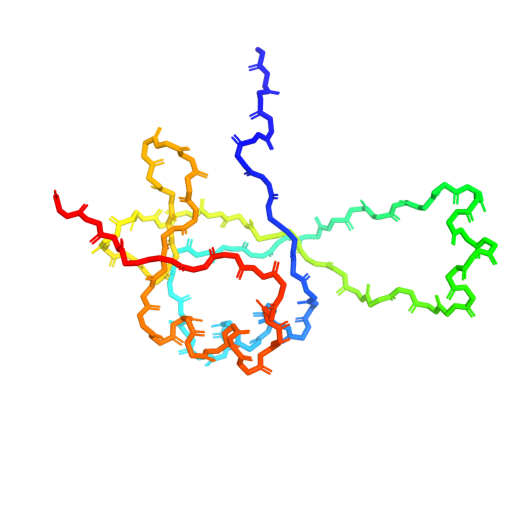418 -3.909 1.00 90.62 85 ALA A C 1
ATOM 659 O O . ALA A 1 85 ? 1.461 -11.114 -4.577 1.00 90.62 85 ALA A O 1
ATOM 660 N N . GLY A 1 86 ? 0.553 -12.278 -2.890 1.00 88.12 86 GLY A N 1
ATOM 661 C CA . GLY A 1 86 ? 1.749 -13.053 -2.582 1.00 88.12 86 GLY A CA 1
ATOM 662 C C . GLY A 1 86 ? 2.677 -12.443 -1.534 1.00 88.12 86 GLY A C 1
ATOM 663 O O . GLY A 1 86 ? 3.888 -12.652 -1.629 1.00 88.12 86 GLY A O 1
ATOM 664 N N . ILE A 1 87 ? 2.156 -11.787 -0.487 1.00 88.38 87 ILE A N 1
ATOM 665 C CA . ILE A 1 87 ? 2.951 -11.297 0.668 1.00 88.38 87 ILE A CA 1
ATOM 666 C C . ILE A 1 87 ? 3.560 -12.410 1.555 1.00 88.38 87 ILE A C 1
ATOM 668 O O . ILE A 1 87 ? 3.747 -12.238 2.754 1.00 88.38 87 ILE A O 1
ATOM 672 N N . ARG A 1 88 ? 3.915 -13.567 0.987 1.00 81.25 88 ARG A N 1
ATOM 673 C CA . ARG A 1 88 ? 4.371 -14.777 1.703 1.00 81.25 88 ARG A CA 1
ATOM 674 C C . ARG A 1 88 ? 5.633 -14.574 2.547 1.00 81.25 88 ARG A C 1
ATOM 676 O O . ARG A 1 88 ? 5.897 -15.365 3.443 1.00 81.25 88 ARG A O 1
ATOM 683 N N . ASN A 1 89 ? 6.401 -13.529 2.249 1.00 85.62 89 ASN A N 1
ATOM 684 C CA . ASN A 1 89 ? 7.626 -13.169 2.963 1.00 85.62 89 ASN A CA 1
ATOM 685 C C . ASN A 1 89 ? 7.411 -12.030 3.980 1.00 85.62 89 ASN A C 1
ATOM 687 O O . ASN A 1 89 ? 8.383 -11.492 4.507 1.00 85.62 89 ASN A O 1
ATOM 691 N N . ALA A 1 90 ? 6.160 -11.639 4.244 1.00 87.62 90 ALA A N 1
ATOM 692 C CA . ALA A 1 90 ? 5.808 -10.645 5.249 1.00 87.62 90 ALA A CA 1
ATOM 693 C C . ALA A 1 90 ? 5.440 -11.315 6.580 1.00 87.62 90 ALA A C 1
ATOM 695 O O . ALA A 1 90 ? 4.801 -12.368 6.615 1.00 87.62 90 ALA A O 1
ATOM 696 N N . LYS A 1 91 ? 5.815 -10.680 7.693 1.00 89.88 91 LYS A N 1
ATOM 697 C CA . LYS A 1 91 ? 5.348 -11.076 9.023 1.00 89.88 91 LYS A CA 1
ATOM 698 C C . LYS A 1 91 ? 4.011 -10.392 9.294 1.00 89.88 91 LYS A C 1
ATOM 700 O O . LYS A 1 91 ? 3.968 -9.170 9.384 1.00 89.88 91 LYS A O 1
ATOM 705 N N . VAL A 1 92 ? 2.957 -11.184 9.457 1.00 91.56 92 VAL A N 1
ATOM 706 C CA . VAL A 1 92 ? 1.612 -10.709 9.806 1.00 91.56 92 VAL A CA 1
ATOM 707 C C . VAL A 1 92 ? 1.313 -11.096 11.252 1.00 91.56 92 VAL A C 1
ATOM 709 O O . VAL A 1 92 ? 1.667 -12.194 11.689 1.00 91.56 92 VAL A O 1
ATOM 712 N N . ALA A 1 93 ? 0.706 -10.185 12.006 1.00 91.31 93 ALA A N 1
ATOM 713 C CA . ALA A 1 93 ? 0.262 -10.414 13.372 1.00 91.31 93 ALA A CA 1
ATOM 714 C C . ALA A 1 93 ? -1.054 -9.670 13.616 1.00 91.31 93 ALA A C 1
ATOM 716 O O . ALA A 1 93 ? -1.304 -8.641 12.996 1.00 91.31 93 ALA A O 1
ATOM 717 N N . GLU A 1 94 ? -1.858 -10.190 14.538 1.00 89.31 94 GLU A N 1
ATOM 718 C CA . GLU A 1 94 ? -3.078 -9.529 15.000 1.00 89.31 94 GLU A CA 1
ATOM 719 C C . GLU A 1 94 ? -2.745 -8.224 15.728 1.00 89.31 94 GLU A C 1
ATOM 721 O O . GLU A 1 94 ? -1.828 -8.184 16.564 1.00 89.31 94 GLU A O 1
ATOM 726 N N . LEU A 1 95 ? -3.516 -7.171 15.445 1.00 81.69 95 LEU A N 1
ATOM 727 C CA . LEU A 1 95 ? -3.417 -5.916 16.180 1.00 81.69 95 LEU A CA 1
ATOM 728 C C . LEU A 1 95 ? -3.903 -6.155 17.612 1.00 81.69 95 LEU A C 1
ATOM 730 O O . LEU A 1 95 ? -5.051 -6.540 17.840 1.00 81.69 95 LEU A O 1
ATOM 734 N N . ARG A 1 96 ? -3.019 -5.954 18.590 1.00 72.94 96 ARG A N 1
ATOM 735 C CA . ARG A 1 96 ? -3.407 -6.025 20.000 1.00 72.94 96 ARG A CA 1
ATOM 736 C C . ARG A 1 96 ? -4.034 -4.683 20.411 1.00 72.94 96 ARG A C 1
ATOM 738 O O . ARG A 1 96 ? -3.444 -3.659 20.076 1.00 72.94 96 ARG A O 1
ATOM 745 N N . PRO A 1 97 ? -5.201 -4.695 21.079 1.00 61.25 97 PRO A N 1
ATOM 746 C CA . PRO A 1 97 ? -5.878 -3.484 21.539 1.00 61.25 97 PRO A CA 1
ATOM 747 C C . PRO A 1 97 ? -5.134 -2.782 22.680 1.00 61.25 97 PRO A C 1
ATOM 749 O O . PRO A 1 97 ? -4.354 -3.460 23.395 1.00 61.25 97 PRO A O 1
#

pLDDT: mean 89.07, std 10.55, range [40.84, 96.62]

Foldseek 3Di:
DDDPPPKDKDFPVLQVVCVVVPFDFWDWAADDDDDDPVCCVVVVDDDGHMTIIDGRDDAPPGQWHADPVRDTHGDPVNVVSVVVVPVVVDDDDDDDD

Organism: NCBI:txid2755382

Radius of gyration: 14.76 Å; Cα contacts (8 Å, |Δi|>4): 125; chains: 1; bounding box: 38×31×38 Å

Sequence (97 aa):
METSTPCFIVTRDLAHKIEQIGLGGAHFDDVSVSMSPQAEEMIGTALPEWRWMKLTGRAGESDFGLDDELYLVISDRALDLLQEAGIRNAKVAELRP